Protein AF-A0A9E4ZVY6-F1 (afdb_monomer_lite)

Sequence (75 aa):
TFSEPIKLGTSGIGVKNPKTGKYEFITKTISGNVLTITLNNNLTKATQYAIILNPGSITDLAGNPINAYGIRFTT

pLDDT: mean 97.33, std 0.94, range [93.69, 98.44]

Structure (mmCIF, N/CA/C/O backbone):
data_AF-A0A9E4ZVY6-F1
#
_entry.id   AF-A0A9E4ZVY6-F1
#
loop_
_atom_site.group_PDB
_atom_site.id
_atom_site.type_symbol
_atom_site.label_atom_id
_atom_site.label_alt_id
_atom_site.label_comp_id
_atom_site.label_asym_id
_atom_site.label_entity_id
_atom_site.label_seq_id
_atom_site.pdbx_PDB_ins_code
_atom_site.Cartn_x
_atom_site.Cartn_y
_atom_site.Cartn_z
_atom_site.occupancy
_atom_site.B_iso_or_equiv
_atom_site.auth_seq_id
_atom_site.auth_comp_id
_atom_site.auth_asym_id
_atom_site.auth_atom_id
_atom_site.pdbx_PDB_model_num
ATOM 1 N N . THR A 1 1 ? -0.857 -10.880 -5.831 1.00 93.69 1 THR A N 1
ATOM 2 C CA . THR A 1 1 ? 0.128 -11.506 -6.734 1.00 93.69 1 THR A CA 1
ATOM 3 C C . THR A 1 1 ? -0.110 -11.016 -8.140 1.00 93.69 1 THR A C 1
ATOM 5 O O . THR A 1 1 ? -1.266 -10.799 -8.483 1.00 93.69 1 THR A O 1
ATOM 8 N N . PHE A 1 2 ? 0.956 -10.805 -8.906 1.00 96.62 2 PHE A N 1
ATOM 9 C CA . PHE A 1 2 ? 0.924 -10.369 -10.304 1.00 96.62 2 PHE A CA 1
ATOM 10 C C . PHE A 1 2 ? 1.169 -11.558 -11.244 1.00 96.62 2 PHE A C 1
ATOM 12 O O . PHE A 1 2 ? 1.622 -12.615 -10.804 1.00 96.62 2 PHE A O 1
ATOM 19 N N . SER A 1 3 ? 0.862 -11.410 -12.531 1.00 96.94 3 SER A N 1
ATOM 20 C CA . SER A 1 3 ? 1.090 -12.454 -13.542 1.00 96.94 3 SER A CA 1
ATOM 21 C C . SER A 1 3 ? 2.565 -12.645 -13.903 1.00 96.94 3 SER A C 1
ATOM 23 O O . SER A 1 3 ? 2.923 -13.681 -14.451 1.00 96.94 3 SER A O 1
ATOM 25 N N . GLU A 1 4 ? 3.420 -11.678 -13.577 1.00 97.25 4 GLU A N 1
ATOM 26 C CA . GLU A 1 4 ? 4.836 -11.655 -13.944 1.00 97.25 4 GLU A CA 1
ATOM 27 C C . GLU A 1 4 ? 5.698 -11.014 -12.844 1.00 97.25 4 GLU A C 1
ATOM 29 O O . GLU A 1 4 ? 5.151 -10.371 -11.940 1.00 97.25 4 GLU A O 1
ATOM 34 N N . PRO A 1 5 ? 7.031 -11.204 -12.865 1.00 98.44 5 PRO A N 1
ATOM 35 C CA . PRO A 1 5 ? 7.931 -10.585 -11.898 1.00 98.44 5 PRO A CA 1
ATOM 36 C C . PRO A 1 5 ? 7.857 -9.055 -11.895 1.00 98.44 5 PRO A C 1
ATOM 38 O O . PRO A 1 5 ? 7.7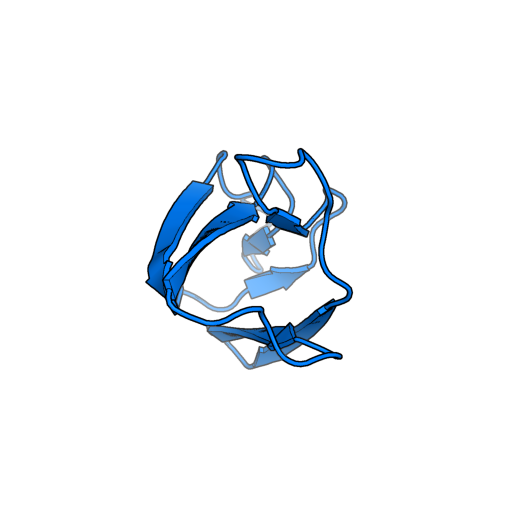53 -8.421 -12.945 1.00 98.44 5 PRO A O 1
ATOM 41 N N . ILE A 1 6 ? 7.962 -8.462 -10.704 1.00 98.44 6 ILE A N 1
ATOM 42 C CA . ILE A 1 6 ? 7.732 -7.030 -10.503 1.00 98.44 6 ILE A CA 1
ATOM 43 C C . ILE A 1 6 ? 8.864 -6.290 -9.778 1.00 98.44 6 ILE A C 1
ATOM 45 O O . ILE A 1 6 ? 9.684 -6.836 -9.047 1.00 98.44 6 ILE A O 1
ATOM 49 N N . LYS A 1 7 ? 8.832 -4.993 -10.044 1.00 98.19 7 LYS A N 1
ATOM 50 C CA . LYS A 1 7 ? 9.432 -3.786 -9.488 1.00 98.19 7 LYS A CA 1
ATOM 51 C C . LYS A 1 7 ? 8.731 -3.036 -8.368 1.00 98.19 7 LYS A C 1
ATOM 53 O O . LYS A 1 7 ? 7.516 -2.881 -8.476 1.00 98.19 7 LYS A O 1
ATOM 58 N N . LEU A 1 8 ? 9.437 -2.395 -7.435 1.00 97.69 8 LEU A N 1
ATOM 59 C CA . LEU A 1 8 ? 8.878 -1.158 -6.870 1.00 97.69 8 LEU A CA 1
ATOM 60 C C . LEU A 1 8 ? 8.933 -0.054 -7.932 1.00 97.69 8 LEU A C 1
ATOM 62 O O . LEU A 1 8 ? 9.946 0.107 -8.613 1.00 97.69 8 LEU A O 1
ATOM 66 N N . GLY A 1 9 ? 7.835 0.683 -8.062 1.00 96.31 9 GLY A N 1
ATOM 67 C CA . GLY A 1 9 ? 7.791 1.922 -8.826 1.00 96.31 9 GLY A CA 1
ATOM 68 C C . GLY A 1 9 ? 8.083 3.141 -7.947 1.00 96.31 9 GLY A C 1
ATOM 69 O O . GLY A 1 9 ? 8.578 3.021 -6.826 1.00 96.31 9 GLY A O 1
ATOM 70 N N . THR A 1 10 ? 7.772 4.330 -8.460 1.00 94.44 10 THR A N 1
ATOM 71 C CA . THR A 1 10 ? 8.030 5.611 -7.775 1.00 94.44 10 THR A CA 1
ATOM 72 C C . THR A 1 10 ? 6.828 6.122 -6.979 1.00 94.44 10 THR A C 1
ATOM 74 O O . THR A 1 10 ? 6.994 6.944 -6.078 1.00 94.44 10 THR A O 1
ATOM 77 N N . SER A 1 11 ? 5.620 5.637 -7.284 1.00 97.12 11 SER A N 1
ATOM 78 C CA . SER A 1 11 ? 4.386 6.065 -6.616 1.00 97.12 11 SER A CA 1
ATOM 79 C C . SER A 1 11 ? 4.102 5.287 -5.327 1.00 97.12 11 SER A C 1
ATOM 81 O O . SER A 1 11 ? 4.572 4.171 -5.112 1.00 97.12 11 SER A O 1
ATOM 83 N N . GLY A 1 12 ? 3.274 5.872 -4.458 1.00 95.88 12 GLY A N 1
ATOM 84 C CA . GLY A 1 12 ? 2.984 5.320 -3.136 1.00 95.88 12 GLY A CA 1
ATOM 85 C C . GLY A 1 12 ? 2.110 4.061 -3.136 1.00 95.88 12 GLY A C 1
ATOM 86 O O . GLY A 1 12 ? 1.178 3.927 -3.930 1.00 95.88 12 GLY A O 1
ATOM 87 N N . ILE A 1 13 ? 2.372 3.198 -2.155 1.00 98.19 13 ILE A N 1
ATOM 88 C CA . ILE A 1 13 ? 1.549 2.054 -1.742 1.00 98.19 13 ILE A CA 1
ATOM 89 C C . ILE A 1 13 ? 1.100 2.324 -0.309 1.00 98.19 13 ILE A C 1
ATOM 91 O O . ILE A 1 13 ? 1.916 2.756 0.507 1.00 98.19 13 ILE A O 1
ATOM 95 N N . GLY A 1 14 ? -0.166 2.071 0.016 1.00 97.69 14 GLY A N 1
ATOM 96 C CA . GLY A 1 14 ? -0.684 2.350 1.353 1.00 97.69 14 GLY A CA 1
ATOM 97 C C . GLY A 1 14 ? -1.823 1.442 1.788 1.00 97.69 14 GLY A C 1
ATOM 98 O O . GLY A 1 14 ? -2.520 0.845 0.970 1.00 97.69 14 GLY A O 1
ATOM 99 N N . VAL A 1 15 ? -2.025 1.388 3.103 1.00 98.38 15 VAL A N 1
ATOM 100 C CA . VAL A 1 15 ? -3.228 0.844 3.738 1.00 98.38 15 VAL A CA 1
ATOM 101 C C . VAL A 1 15 ? -3.904 1.992 4.472 1.00 98.38 15 VAL A C 1
ATOM 103 O O . VAL A 1 15 ? -3.260 2.663 5.272 1.00 98.38 15 VAL A O 1
ATOM 106 N N . LYS A 1 16 ? -5.174 2.260 4.171 1.00 98.06 16 LYS A N 1
ATOM 107 C CA . LYS A 1 16 ? -5.917 3.418 4.677 1.00 98.06 16 LYS A CA 1
ATOM 108 C C . LYS A 1 16 ? -7.192 2.980 5.378 1.00 98.06 16 LYS A C 1
ATOM 110 O O . LYS A 1 16 ? -7.955 2.191 4.829 1.00 98.06 16 LYS A O 1
ATOM 115 N N . ASN A 1 17 ? -7.477 3.549 6.542 1.00 97.88 17 ASN A N 1
ATOM 116 C CA . ASN A 1 17 ? -8.798 3.474 7.150 1.00 97.88 17 ASN A CA 1
ATOM 117 C C . ASN A 1 17 ? -9.717 4.507 6.461 1.00 97.88 17 ASN A C 1
ATOM 119 O O . ASN A 1 17 ? -9.486 5.712 6.598 1.00 97.88 17 ASN A O 1
ATOM 123 N N . PRO A 1 18 ? -10.751 4.095 5.706 1.00 96.75 18 PRO A N 1
ATOM 124 C CA . PRO A 1 18 ? -11.604 5.026 4.976 1.00 96.75 18 PRO A CA 1
ATOM 125 C C . PRO A 1 18 ? -12.490 5.872 5.900 1.00 96.75 18 PRO A C 1
ATOM 127 O O . PRO A 1 18 ? -12.871 6.969 5.508 1.00 96.75 18 PRO A O 1
ATOM 130 N N . LYS A 1 19 ? -12.784 5.403 7.123 1.00 96.44 19 LYS A N 1
ATOM 131 C CA . LYS A 1 19 ? -13.591 6.138 8.108 1.00 96.44 19 LYS A CA 1
ATOM 132 C C . LYS A 1 19 ? -12.815 7.304 8.718 1.00 96.44 19 LYS A C 1
ATOM 134 O O . LYS A 1 19 ? -13.375 8.377 8.896 1.00 96.44 19 LYS A O 1
ATOM 139 N N . THR A 1 20 ? -11.543 7.096 9.060 1.00 96.81 20 THR A N 1
ATOM 140 C CA . THR A 1 20 ? -10.708 8.127 9.711 1.00 96.81 20 THR A CA 1
ATOM 141 C C . THR A 1 20 ? -9.816 8.887 8.734 1.00 96.81 20 THR A C 1
ATOM 143 O O . THR A 1 20 ? -9.249 9.915 9.090 1.00 96.81 20 THR A O 1
ATOM 146 N N . GLY A 1 21 ? -9.638 8.368 7.519 1.00 96.12 21 GLY A N 1
ATOM 147 C CA . GLY A 1 21 ? -8.726 8.911 6.520 1.00 96.12 21 GLY A CA 1
ATOM 148 C C . GLY A 1 21 ? -7.244 8.624 6.785 1.00 96.12 21 GLY A C 1
ATOM 149 O O . GLY A 1 21 ? -6.411 9.011 5.966 1.00 96.12 21 GLY A O 1
ATOM 150 N N . LYS A 1 22 ? -6.901 7.953 7.892 1.00 96.75 22 LYS A N 1
ATOM 151 C CA . LYS A 1 22 ? -5.512 7.707 8.300 1.00 96.75 22 LYS A CA 1
ATOM 152 C C . LYS A 1 22 ? -4.888 6.544 7.535 1.00 96.75 22 LYS A C 1
ATOM 154 O O . LYS A 1 22 ? -5.570 5.568 7.222 1.00 96.75 22 LYS A O 1
ATOM 159 N N . TYR A 1 23 ? -3.590 6.661 7.265 1.00 97.50 23 TYR A N 1
ATOM 160 C CA . TYR A 1 23 ? -2.774 5.580 6.720 1.00 97.50 23 TYR A CA 1
ATOM 161 C C . TYR A 1 23 ? -2.084 4.803 7.839 1.00 97.50 23 TYR A C 1
ATOM 163 O O . TYR A 1 23 ? -1.641 5.390 8.824 1.00 97.50 23 TYR A O 1
ATOM 171 N N . GLU A 1 24 ? -1.979 3.494 7.650 1.00 97.62 24 GLU A N 1
ATOM 172 C CA . GLU A 1 24 ? -1.277 2.581 8.544 1.00 97.62 24 GLU A CA 1
ATOM 173 C C . GLU A 1 24 ? 0.199 2.468 8.156 1.00 97.62 24 GLU A C 1
ATOM 175 O O . GLU A 1 24 ? 0.567 2.538 6.978 1.00 97.62 24 GLU A O 1
ATOM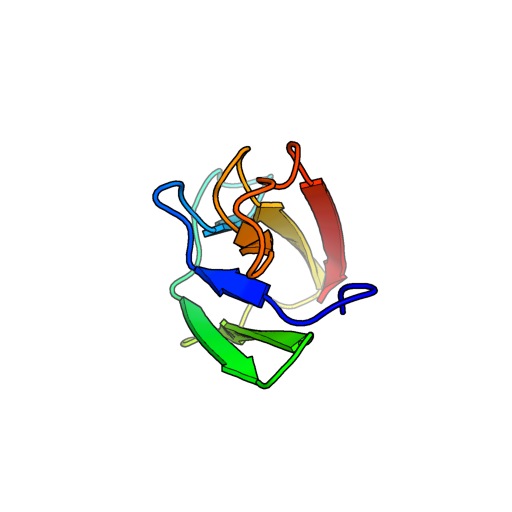 180 N N . PHE A 1 25 ? 1.058 2.259 9.153 1.00 97.25 25 PHE A N 1
ATOM 181 C CA . PHE A 1 25 ? 2.477 2.014 8.916 1.00 97.25 25 PHE A CA 1
ATOM 182 C C . PHE A 1 25 ? 2.682 0.617 8.331 1.00 97.25 25 PHE A C 1
ATOM 184 O O . PHE A 1 25 ? 2.303 -0.384 8.943 1.00 97.25 25 PHE A O 1
ATOM 191 N N . ILE A 1 26 ? 3.312 0.562 7.156 1.00 97.75 26 ILE A N 1
ATOM 192 C CA . ILE A 1 26 ? 3.553 -0.683 6.424 1.00 97.75 26 ILE A CA 1
ATOM 193 C C . ILE A 1 26 ? 5.006 -0.850 5.991 1.00 97.75 26 ILE A C 1
ATOM 195 O O . ILE A 1 26 ? 5.685 0.099 5.579 1.00 97.75 26 ILE A O 1
ATOM 199 N N . THR A 1 27 ? 5.446 -2.098 5.952 1.00 97.69 27 THR A N 1
ATOM 200 C CA . THR A 1 27 ? 6.623 -2.556 5.211 1.00 97.69 27 THR A CA 1
ATOM 201 C C . THR A 1 27 ? 6.182 -3.311 3.962 1.00 97.69 27 THR A C 1
ATOM 203 O O . THR A 1 27 ? 5.065 -3.819 3.880 1.00 97.69 27 THR A O 1
ATOM 206 N N . LYS A 1 28 ? 7.031 -3.288 2.933 1.00 96.88 28 LYS A N 1
ATOM 207 C CA . LYS A 1 28 ? 6.734 -3.842 1.610 1.00 96.88 28 LYS A CA 1
ATOM 208 C C . LYS A 1 28 ? 7.933 -4.655 1.177 1.00 96.88 28 LYS A C 1
ATOM 210 O O . LYS A 1 28 ? 9.051 -4.148 1.246 1.00 96.88 28 LYS A O 1
ATOM 215 N N . THR A 1 29 ? 7.698 -5.873 0.727 1.00 97.75 29 THR A N 1
ATOM 216 C CA . THR A 1 29 ? 8.730 -6.715 0.129 1.00 97.75 29 THR A CA 1
ATOM 217 C C . THR A 1 29 ? 8.225 -7.262 -1.192 1.00 97.75 29 THR A C 1
ATOM 219 O O . THR A 1 29 ? 7.022 -7.445 -1.385 1.00 97.75 29 THR A O 1
ATOM 222 N N . ILE A 1 30 ? 9.150 -7.484 -2.119 1.00 98.25 30 ILE A N 1
ATOM 223 C CA . ILE A 1 30 ? 8.860 -8.107 -3.404 1.00 98.25 30 ILE A CA 1
ATOM 224 C C . ILE A 1 30 ? 9.710 -9.364 -3.523 1.00 98.25 30 ILE A C 1
ATOM 226 O O . ILE A 1 30 ? 10.911 -9.330 -3.260 1.00 98.25 30 ILE A O 1
ATOM 230 N N . SER A 1 31 ? 9.075 -10.459 -3.932 1.00 98.19 31 SER A N 1
ATOM 231 C CA . SER A 1 31 ? 9.743 -11.698 -4.320 1.00 98.19 31 SER A CA 1
ATOM 232 C C . SER A 1 31 ? 9.103 -12.221 -5.601 1.00 98.19 31 SER A C 1
ATOM 234 O O . SER A 1 31 ? 7.932 -12.605 -5.607 1.00 98.19 31 SER A O 1
ATOM 236 N N . GLY A 1 32 ? 9.846 -12.165 -6.709 1.00 97.94 32 GLY A N 1
ATOM 237 C CA . GLY A 1 32 ? 9.321 -12.492 -8.034 1.00 97.94 32 GLY A CA 1
ATOM 238 C C . GLY A 1 32 ? 8.102 -11.633 -8.386 1.00 97.94 32 GLY A C 1
ATOM 239 O O . GLY A 1 32 ? 8.202 -10.415 -8.507 1.00 97.94 32 GLY A O 1
ATOM 240 N N . ASN A 1 33 ? 6.946 -12.275 -8.548 1.00 98.19 33 ASN A N 1
ATOM 241 C CA . ASN A 1 33 ? 5.661 -11.657 -8.891 1.00 98.19 33 ASN A CA 1
ATOM 242 C C . ASN A 1 33 ? 4.768 -11.353 -7.669 1.00 98.19 33 ASN A C 1
ATOM 244 O O . ASN A 1 33 ? 3.583 -11.030 -7.812 1.00 98.19 33 ASN A O 1
ATOM 248 N N . VAL A 1 34 ? 5.294 -11.488 -6.450 1.00 98.25 34 VAL A N 1
ATOM 249 C CA . VAL A 1 34 ? 4.537 -11.290 -5.210 1.00 98.25 34 VAL A CA 1
ATOM 250 C C . VAL A 1 34 ? 5.003 -10.018 -4.508 1.00 98.25 34 VAL A C 1
ATOM 252 O O . VAL A 1 34 ? 6.155 -9.917 -4.097 1.00 98.25 34 VAL A O 1
ATOM 255 N N . LEU A 1 35 ? 4.078 -9.070 -4.334 1.00 98.25 35 LEU A N 1
ATOM 256 C CA . LEU A 1 35 ? 4.193 -7.965 -3.383 1.00 98.25 35 LEU A CA 1
ATOM 257 C C . LEU A 1 35 ? 3.561 -8.398 -2.058 1.00 98.25 35 LEU A C 1
ATOM 259 O O . LEU A 1 35 ? 2.364 -8.691 -2.018 1.00 98.25 35 LEU A O 1
ATOM 263 N N . THR A 1 36 ? 4.340 -8.364 -0.984 1.00 97.94 36 THR A N 1
ATOM 264 C CA . THR A 1 36 ? 3.857 -8.571 0.383 1.00 97.94 36 THR A CA 1
ATOM 265 C C . THR A 1 36 ? 3.802 -7.230 1.099 1.00 97.94 36 THR A C 1
ATOM 267 O O . THR A 1 36 ? 4.799 -6.510 1.159 1.00 97.94 36 THR A O 1
ATOM 270 N N . ILE A 1 37 ? 2.631 -6.893 1.642 1.00 97.69 37 ILE A N 1
ATOM 271 C CA . ILE A 1 37 ? 2.414 -5.709 2.478 1.00 97.69 37 ILE A CA 1
ATOM 272 C C . ILE A 1 37 ? 2.234 -6.195 3.912 1.00 97.69 37 ILE A C 1
ATOM 274 O O . ILE A 1 37 ? 1.257 -6.877 4.215 1.00 97.69 37 ILE A O 1
ATOM 278 N N . THR A 1 38 ? 3.164 -5.825 4.784 1.00 97.12 38 THR A N 1
ATOM 279 C CA . THR A 1 38 ? 3.132 -6.184 6.203 1.00 97.12 38 THR A CA 1
ATOM 280 C C . THR A 1 38 ? 2.781 -4.954 7.019 1.00 97.12 38 THR A C 1
ATOM 282 O O . THR A 1 38 ? 3.386 -3.894 6.855 1.00 97.12 38 THR A O 1
ATOM 285 N N . LEU A 1 39 ? 1.796 -5.093 7.899 1.00 96.75 39 LEU A N 1
ATOM 286 C CA . LEU A 1 39 ? 1.418 -4.048 8.840 1.00 96.75 39 LEU A CA 1
ATOM 287 C C . LEU A 1 39 ? 2.383 -4.054 10.017 1.00 96.75 39 LEU A C 1
ATOM 289 O O . LEU A 1 39 ? 2.615 -5.092 10.631 1.00 96.75 39 LEU A O 1
ATOM 293 N N . ASN A 1 40 ? 2.937 -2.886 10.331 1.00 95.75 40 ASN A N 1
ATOM 294 C CA . ASN A 1 40 ? 3.893 -2.755 11.427 1.00 95.75 40 ASN A CA 1
ATOM 295 C C . ASN A 1 40 ? 3.197 -2.745 12.797 1.00 95.75 40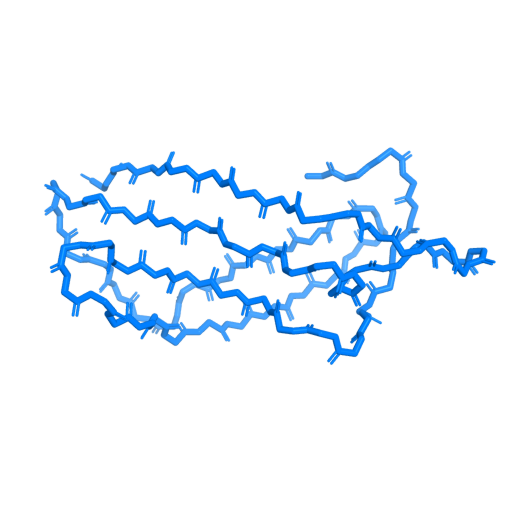 ASN A C 1
ATOM 297 O O . ASN A 1 40 ? 3.844 -2.982 13.809 1.00 95.75 40 ASN A O 1
ATOM 301 N N . ASN A 1 41 ? 1.889 -2.467 12.819 1.00 94.88 41 ASN A N 1
ATOM 302 C CA . ASN A 1 41 ? 1.048 -2.451 14.010 1.00 94.88 41 ASN A CA 1
ATOM 303 C C . ASN A 1 41 ? -0.232 -3.256 13.764 1.00 94.88 41 ASN A C 1
ATOM 305 O O . ASN A 1 41 ? -0.699 -3.375 12.630 1.00 94.88 41 ASN A O 1
ATOM 309 N N . ASN A 1 42 ? -0.835 -3.754 14.843 1.00 95.94 42 ASN A N 1
ATOM 310 C CA . ASN A 1 42 ? -2.128 -4.423 14.772 1.00 95.94 42 ASN A CA 1
ATOM 311 C C . ASN A 1 42 ? -3.229 -3.447 14.349 1.00 95.94 42 ASN A C 1
ATOM 313 O O . ASN A 1 42 ? -3.318 -2.327 14.853 1.00 95.94 42 ASN A O 1
ATOM 317 N N . LEU A 1 43 ? -4.107 -3.912 13.464 1.00 96.62 43 LEU A N 1
ATOM 318 C CA . LEU A 1 43 ? -5.301 -3.169 13.086 1.00 96.62 43 LEU A CA 1
ATOM 319 C C . LEU A 1 43 ? -6.386 -3.289 14.150 1.00 96.62 43 LEU A C 1
ATOM 321 O O . LEU A 1 43 ? -6.474 -4.275 14.884 1.00 96.62 43 LEU A O 1
ATOM 325 N N . THR A 1 44 ? -7.264 -2.291 14.188 1.00 97.06 44 THR A N 1
ATOM 326 C CA . THR A 1 44 ? -8.475 -2.361 15.010 1.00 97.06 44 THR A CA 1
ATOM 327 C C . THR A 1 44 ? -9.392 -3.438 14.437 1.00 97.06 44 THR A C 1
ATOM 329 O O . THR A 1 44 ? -9.566 -3.482 13.224 1.00 97.06 44 THR A O 1
ATOM 332 N N . LYS A 1 45 ? -9.966 -4.308 15.277 1.00 97.12 45 LYS A N 1
ATOM 333 C CA . LYS A 1 45 ? -10.907 -5.365 14.853 1.00 97.12 45 LYS A CA 1
ATOM 334 C C . LYS A 1 45 ? -12.208 -4.786 14.292 1.00 97.12 45 LYS A C 1
ATOM 336 O O . LYS A 1 45 ? -12.561 -3.651 14.621 1.00 97.12 45 LYS A O 1
ATOM 341 N N . ALA A 1 46 ? -12.925 -5.570 13.483 1.00 97.25 46 ALA A N 1
ATOM 342 C CA . ALA A 1 46 ? -14.214 -5.207 12.892 1.00 97.25 46 ALA A CA 1
ATOM 343 C C . ALA A 1 46 ? -14.187 -3.842 12.182 1.00 97.25 46 ALA A C 1
ATOM 345 O O . ALA A 1 46 ? -15.176 -3.107 12.158 1.00 97.25 46 ALA A O 1
ATOM 346 N N . THR A 1 47 ? -13.026 -3.470 11.636 1.00 98.00 47 THR A N 1
ATOM 347 C CA . THR A 1 47 ? -12.791 -2.160 11.028 1.00 98.00 47 THR A CA 1
ATOM 348 C C . THR A 1 47 ? -12.402 -2.348 9.572 1.00 98.00 47 THR A C 1
ATOM 350 O O . THR A 1 47 ? -11.570 -3.187 9.237 1.00 98.00 47 THR A O 1
ATOM 353 N N . GLN A 1 48 ? -13.023 -1.568 8.689 1.00 98.31 48 GLN A N 1
ATOM 354 C CA . GLN A 1 48 ? -12.710 -1.603 7.267 1.00 98.31 48 GLN A CA 1
ATOM 355 C C . GLN A 1 48 ? -11.396 -0.868 6.984 1.00 98.31 48 GLN A C 1
ATOM 357 O O . GLN A 1 48 ? -11.159 0.222 7.506 1.00 98.31 48 GLN A O 1
ATOM 362 N N . TYR A 1 49 ? -10.595 -1.426 6.085 1.00 98.44 49 TYR A N 1
ATOM 363 C CA . TYR A 1 49 ? -9.373 -0.836 5.552 1.00 98.44 49 TYR A CA 1
ATOM 364 C C . TYR A 1 49 ? -9.333 -0.986 4.032 1.00 98.44 49 TYR A C 1
ATOM 366 O O . TYR A 1 49 ? -9.979 -1.863 3.461 1.00 98.44 49 TYR A O 1
ATOM 374 N N . ALA A 1 50 ? -8.584 -0.110 3.369 1.00 98.25 50 ALA A N 1
ATOM 375 C CA . ALA A 1 50 ? -8.355 -0.130 1.933 1.00 98.25 50 ALA A CA 1
ATOM 376 C C . ALA A 1 50 ? -6.858 -0.247 1.643 1.00 98.25 50 ALA A C 1
ATOM 378 O O . ALA A 1 50 ? -6.083 0.598 2.086 1.00 98.25 50 ALA A O 1
ATOM 379 N N . ILE A 1 51 ? -6.463 -1.259 0.876 1.00 98.12 51 ILE A N 1
ATOM 380 C CA . ILE A 1 51 ? -5.148 -1.306 0.234 1.00 98.12 51 ILE A CA 1
ATOM 381 C C . ILE A 1 51 ? -5.239 -0.450 -1.024 1.00 98.12 51 ILE A C 1
ATOM 383 O O . ILE A 1 51 ? -6.185 -0.600 -1.795 1.00 98.12 51 ILE A O 1
ATOM 387 N N . ILE A 1 52 ? -4.272 0.441 -1.218 1.00 98.12 52 ILE A N 1
ATOM 388 C CA . ILE A 1 52 ? -4.212 1.376 -2.340 1.00 98.12 52 ILE A CA 1
ATOM 389 C C . ILE A 1 52 ? -2.834 1.252 -2.986 1.00 98.12 52 ILE A C 1
ATOM 391 O O . ILE A 1 52 ? -1.813 1.499 -2.341 1.00 98.12 52 ILE A O 1
ATOM 395 N N . LEU A 1 53 ? -2.823 0.889 -4.265 1.00 98.19 53 LEU A N 1
ATOM 396 C CA . LEU A 1 53 ? -1.665 0.950 -5.145 1.00 98.19 53 LEU A CA 1
ATOM 397 C C . LEU A 1 53 ? -1.924 2.072 -6.153 1.00 98.19 53 LEU A C 1
ATOM 399 O O . LEU A 1 53 ? -2.847 1.984 -6.966 1.00 98.19 53 LEU A O 1
ATOM 403 N N . ASN A 1 54 ? -1.159 3.158 -6.063 1.00 98.06 54 ASN A N 1
ATOM 404 C CA . ASN A 1 54 ? -1.298 4.265 -7.007 1.00 98.06 54 ASN A CA 1
ATOM 405 C C . ASN A 1 54 ? -0.739 3.874 -8.388 1.00 98.06 54 ASN A C 1
ATOM 407 O O . ASN A 1 54 ? 0.131 3.005 -8.464 1.00 98.06 54 ASN A O 1
ATOM 411 N N . PRO A 1 55 ? -1.172 4.529 -9.481 1.00 97.88 55 PRO A N 1
ATOM 412 C CA . PRO A 1 55 ? -0.569 4.323 -10.794 1.00 97.88 55 PRO A CA 1
ATOM 413 C C . PRO A 1 55 ? 0.959 4.435 -10.736 1.00 97.88 55 PRO A C 1
ATOM 415 O O . PRO A 1 55 ? 1.499 5.383 -10.158 1.00 97.88 55 PRO A O 1
ATOM 418 N N . GLY A 1 56 ? 1.652 3.442 -11.292 1.00 97.50 56 GLY A N 1
ATOM 419 C CA . GLY A 1 56 ? 3.114 3.368 -11.273 1.00 97.50 56 GLY A CA 1
ATOM 420 C C . GLY A 1 56 ? 3.745 3.101 -9.904 1.00 97.50 56 GLY A C 1
ATOM 421 O O . GLY A 1 56 ? 4.939 3.334 -9.739 1.00 97.50 56 GLY A O 1
ATOM 422 N N . SER A 1 57 ? 2.994 2.616 -8.909 1.00 98.00 57 SER A N 1
ATOM 423 C CA . SER A 1 57 ? 3.583 2.176 -7.634 1.00 98.00 57 SER A CA 1
ATOM 424 C C . SER A 1 57 ? 4.291 0.825 -7.751 1.00 98.00 57 SER A C 1
ATOM 426 O O . SER A 1 57 ? 5.153 0.493 -6.942 1.00 98.00 57 SER A O 1
ATOM 428 N N . ILE A 1 58 ? 3.908 0.042 -8.759 1.00 98.19 58 ILE A N 1
ATOM 429 C CA . ILE A 1 58 ? 4.519 -1.220 -9.166 1.00 98.19 58 ILE A CA 1
ATOM 430 C C . ILE A 1 58 ? 4.729 -1.160 -10.681 1.00 98.19 58 ILE A C 1
ATOM 432 O O . ILE A 1 58 ? 3.923 -0.576 -11.409 1.00 98.19 58 ILE A O 1
ATOM 436 N N . THR A 1 59 ? 5.816 -1.759 -11.144 1.00 97.94 59 THR A N 1
ATOM 437 C CA . THR A 1 59 ? 6.174 -1.868 -12.564 1.00 97.94 59 THR A CA 1
ATOM 438 C C . THR A 1 59 ? 6.649 -3.287 -12.807 1.00 97.94 59 THR A C 1
ATOM 440 O O . THR A 1 59 ? 7.275 -3.858 -11.921 1.00 97.94 59 THR A O 1
ATOM 443 N N . ASP A 1 60 ? 6.385 -3.876 -13.962 1.00 97.69 60 ASP A N 1
ATOM 444 C CA . ASP A 1 60 ? 7.061 -5.123 -14.327 1.00 97.69 60 ASP A CA 1
ATOM 445 C C . ASP A 1 60 ? 8.570 -4.891 -14.598 1.00 97.69 60 ASP A C 1
ATOM 447 O O . ASP A 1 60 ? 9.108 -3.777 -14.483 1.00 97.69 60 ASP A O 1
ATOM 451 N N . LEU A 1 61 ? 9.292 -5.958 -14.943 1.00 97.19 61 LEU A N 1
ATOM 452 C CA . LEU A 1 61 ? 10.709 -5.844 -15.300 1.00 97.19 61 LEU A CA 1
ATOM 453 C C . LEU A 1 61 ? 10.944 -5.250 -16.701 1.00 97.19 61 LEU A C 1
ATOM 455 O O . LEU A 1 61 ? 12.044 -4.755 -16.950 1.00 97.19 61 LEU A O 1
ATOM 459 N N . ALA A 1 62 ? 9.932 -5.239 -17.573 1.00 9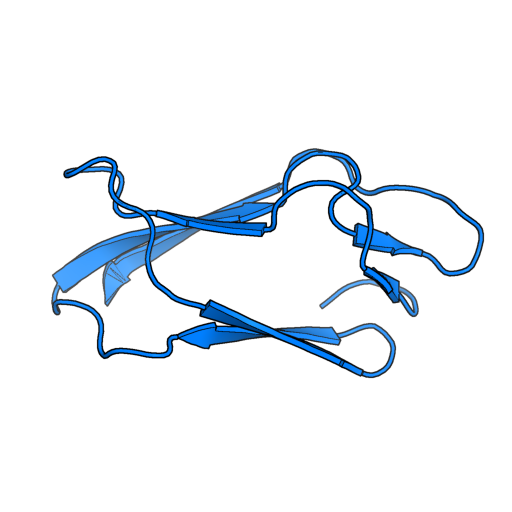7.38 62 ALA A N 1
ATOM 460 C CA . ALA A 1 62 ? 9.977 -4.642 -18.909 1.00 97.38 62 ALA A CA 1
ATOM 461 C C . ALA A 1 62 ? 9.720 -3.120 -18.910 1.00 97.38 62 ALA A C 1
ATOM 463 O O . ALA A 1 62 ? 9.987 -2.453 -19.906 1.00 97.38 62 ALA A O 1
ATOM 464 N N . GLY A 1 63 ? 9.264 -2.554 -17.790 1.00 96.56 63 GLY A N 1
ATOM 465 C CA . GLY A 1 63 ? 8.992 -1.127 -17.633 1.00 96.56 63 GLY A CA 1
ATOM 466 C C . GLY A 1 63 ? 7.518 -0.730 -17.731 1.00 96.56 63 GLY A C 1
ATOM 467 O O . GLY A 1 63 ? 7.244 0.468 -17.745 1.00 96.56 63 GLY A O 1
ATOM 468 N N . ASN A 1 64 ? 6.570 -1.672 -17.751 1.00 97.50 64 ASN A N 1
ATOM 469 C CA . ASN A 1 64 ? 5.141 -1.360 -17.787 1.00 97.50 64 ASN A CA 1
ATOM 470 C C . ASN A 1 64 ? 4.603 -1.108 -16.365 1.00 97.50 64 ASN A C 1
ATOM 472 O O . ASN A 1 64 ? 4.622 -2.012 -15.520 1.00 97.50 64 ASN A O 1
ATOM 476 N N . PRO A 1 65 ? 4.147 0.117 -16.044 1.00 97.56 65 PRO A N 1
ATOM 477 C CA . PRO A 1 65 ? 3.584 0.426 -14.736 1.00 97.56 65 PRO A CA 1
ATOM 478 C C . PRO A 1 65 ? 2.158 -0.112 -14.594 1.00 97.56 65 PRO A C 1
ATOM 480 O O . PRO A 1 65 ? 1.386 -0.143 -15.551 1.00 97.56 65 PRO A O 1
ATOM 483 N N . ILE A 1 66 ? 1.769 -0.453 -13.366 1.00 97.19 66 ILE A N 1
ATOM 484 C CA . ILE A 1 66 ? 0.371 -0.771 -13.066 1.00 97.19 66 ILE A CA 1
ATOM 485 C C . ILE A 1 66 ? -0.504 0.488 -13.123 1.00 97.19 66 ILE A C 1
ATOM 487 O O . ILE A 1 66 ? -0.059 1.596 -12.803 1.00 97.19 66 ILE A O 1
ATOM 491 N N . ASN A 1 67 ? -1.784 0.296 -13.435 1.00 97.69 67 ASN A N 1
ATOM 492 C CA . ASN A 1 67 ? -2.824 1.292 -13.181 1.00 97.69 67 ASN A CA 1
ATOM 493 C C . ASN A 1 67 ? -3.184 1.349 -11.687 1.00 97.69 67 ASN A C 1
ATOM 495 O O . ASN A 1 67 ? -2.732 0.527 -10.888 1.00 97.69 67 ASN A O 1
ATOM 499 N N . ALA A 1 68 ? -4.029 2.314 -11.310 1.00 96.75 68 ALA A N 1
ATOM 500 C CA . ALA A 1 68 ? -4.563 2.387 -9.955 1.00 96.75 68 ALA A CA 1
ATOM 501 C C . ALA A 1 68 ? -5.279 1.079 -9.587 1.00 96.75 68 ALA A C 1
ATOM 503 O O . ALA A 1 68 ? -6.157 0.614 -10.315 1.00 96.75 68 ALA A O 1
ATOM 504 N N . TYR A 1 69 ? -4.932 0.520 -8.432 1.00 97.38 69 TYR A N 1
ATOM 505 C CA . TYR A 1 69 ? -5.584 -0.659 -7.880 1.00 97.38 69 TYR A CA 1
ATOM 506 C C . TYR A 1 69 ? -5.952 -0.408 -6.422 1.00 97.38 69 TYR A C 1
ATOM 508 O O . TYR A 1 69 ? -5.157 0.118 -5.642 1.00 97.38 69 TYR A O 1
ATOM 516 N N . GLY A 1 70 ? -7.162 -0.804 -6.039 1.00 96.38 70 GLY A N 1
ATOM 517 C CA . GLY A 1 70 ? -7.626 -0.677 -4.668 1.00 96.38 70 GLY A CA 1
ATOM 518 C C . GLY A 1 70 ? -8.568 -1.803 -4.286 1.00 96.38 70 GLY A C 1
ATOM 519 O O . GLY A 1 70 ? -9.465 -2.154 -5.047 1.00 96.38 70 GLY A O 1
ATOM 520 N N . ILE A 1 71 ? -8.380 -2.347 -3.088 1.00 97.56 71 ILE A N 1
ATOM 521 C CA . ILE A 1 71 ? -9.262 -3.368 -2.518 1.00 97.56 71 ILE A CA 1
ATOM 522 C C . ILE A 1 71 ? -9.540 -3.052 -1.055 1.00 97.56 71 ILE A C 1
ATOM 524 O O . ILE A 1 71 ? -8.687 -2.508 -0.353 1.00 97.56 71 ILE A O 1
ATOM 528 N N . ARG A 1 72 ? -10.747 -3.382 -0.595 1.00 97.56 72 ARG A N 1
ATOM 529 C CA . ARG A 1 72 ? -11.156 -3.215 0.799 1.00 97.56 72 ARG A CA 1
ATOM 530 C C . ARG A 1 72 ? -11.242 -4.559 1.500 1.00 97.56 72 ARG A C 1
ATOM 532 O O . ARG A 1 72 ? -11.637 -5.547 0.891 1.00 97.56 72 ARG A O 1
ATOM 539 N N . PHE A 1 73 ? -10.914 -4.562 2.782 1.00 97.19 73 PHE A N 1
ATOM 540 C CA . PHE A 1 73 ? -11.086 -5.705 3.671 1.00 97.19 73 PHE A CA 1
ATOM 541 C C . PHE A 1 73 ? -11.534 -5.228 5.054 1.00 97.19 73 PHE A C 1
ATOM 543 O O . PHE A 1 73 ? 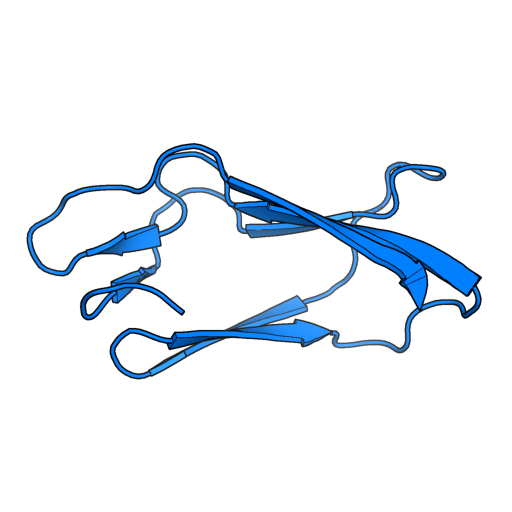-11.381 -4.052 5.389 1.00 97.19 73 PHE A O 1
ATOM 550 N N . THR A 1 74 ? -12.091 -6.141 5.841 1.00 97.81 74 THR A N 1
ATOM 551 C CA . THR A 1 74 ? -12.477 -5.904 7.235 1.00 97.81 74 THR A CA 1
ATOM 552 C C . THR A 1 74 ? -11.731 -6.899 8.110 1.00 97.81 74 THR A C 1
ATOM 554 O O . THR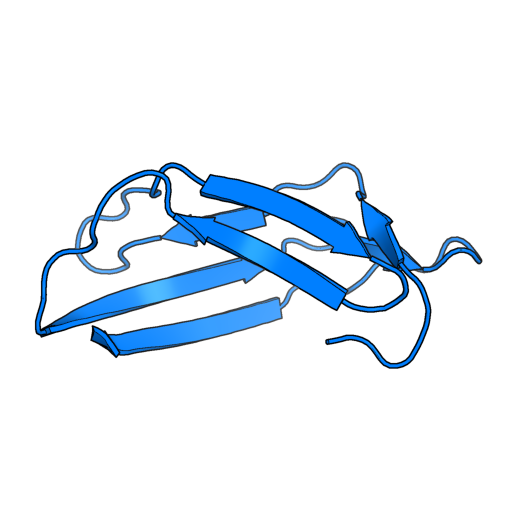 A 1 74 ? -11.573 -8.057 7.725 1.00 97.81 74 THR A O 1
ATOM 557 N N . THR A 1 75 ? -11.234 -6.417 9.241 1.00 95.44 75 THR A N 1
ATOM 558 C CA . THR A 1 75 ? -10.516 -7.189 10.265 1.00 95.44 75 THR A CA 1
ATOM 559 C C . THR A 1 75 ? -11.427 -7.899 11.250 1.00 95.44 75 THR A C 1
ATOM 561 O O . THR A 1 75 ? -12.589 -7.465 11.417 1.00 95.44 75 THR A O 1
#

InterPro domains:
  IPR014755 Copper resistance protein CopC/internalin, immunoglobulin-like [G3DSA:2.60.40.1220] (1-75)
  IPR032812 SbsA, Ig-like domain [PF13205] (1-75)

Foldseek 3Di:
DAPWFKDFFDDDKFKAQPVVRDTFDWDWDGDTGDIDIDGPDDDDAQGKIKTWDDWRRMAHPVGRTDHIDMDMDGD

Radius of gyration: 12.89 Å; chains: 1; bounding box: 25×21×34 Å

Secondary structure (DSSP, 8-state):
--SS-EEE-SS-EEEE-TTT-PBPPEEEEEETTEEEEEESSPPPTT-EEEEEE-TTSEEETTS-BPPPEEEEEE-

Organism: NCBI:txid408577